Protein AF-A0A9D2UP34-F1 (afdb_monomer)

Structure (mmCIF, N/CA/C/O backbone):
data_AF-A0A9D2UP34-F1
#
_entry.id   AF-A0A9D2UP34-F1
#
loop_
_atom_site.group_PDB
_atom_site.id
_atom_site.type_symbol
_atom_site.label_atom_id
_atom_site.label_alt_id
_atom_site.label_comp_id
_atom_site.label_asym_id
_atom_site.label_entity_id
_atom_site.label_seq_id
_atom_site.pdbx_PDB_ins_code
_atom_site.Cartn_x
_atom_site.Cartn_y
_atom_site.Cartn_z
_atom_site.occupancy
_atom_site.B_iso_or_equiv
_atom_site.auth_seq_id
_atom_site.auth_comp_id
_atom_site.auth_asym_id
_atom_site.auth_atom_id
_atom_site.pdbx_PDB_model_num
ATOM 1 N N . MET A 1 1 ? -9.132 0.546 41.249 1.00 42.22 1 MET A N 1
ATOM 2 C CA . MET A 1 1 ? -8.861 1.446 40.111 1.00 42.22 1 MET A CA 1
ATOM 3 C C . MET A 1 1 ? -9.807 1.028 39.007 1.00 42.22 1 MET A C 1
ATOM 5 O O . MET A 1 1 ? -9.756 -0.131 38.625 1.00 42.22 1 MET A O 1
ATOM 9 N N . ALA A 1 2 ? -10.735 1.895 38.604 1.00 57.03 2 ALA A N 1
ATOM 10 C CA . ALA A 1 2 ? -11.550 1.627 37.426 1.00 57.03 2 ALA A CA 1
ATOM 11 C C . ALA A 1 2 ? -10.630 1.796 36.217 1.00 57.03 2 ALA A C 1
ATOM 13 O O . ALA A 1 2 ? -10.169 2.905 35.951 1.00 57.03 2 ALA A O 1
ATOM 14 N N . SER A 1 3 ? -10.272 0.690 35.572 1.00 69.38 3 SER A N 1
ATOM 15 C CA . SER A 1 3 ? -9.647 0.722 34.255 1.00 69.38 3 SER A CA 1
ATOM 16 C C . SER A 1 3 ? -10.589 1.496 33.341 1.00 69.38 3 SER A C 1
ATOM 18 O O . SER A 1 3 ? -11.777 1.179 33.297 1.00 69.38 3 SER A O 1
ATOM 20 N N . THR A 1 4 ? -10.105 2.539 32.676 1.00 77.94 4 THR A N 1
AT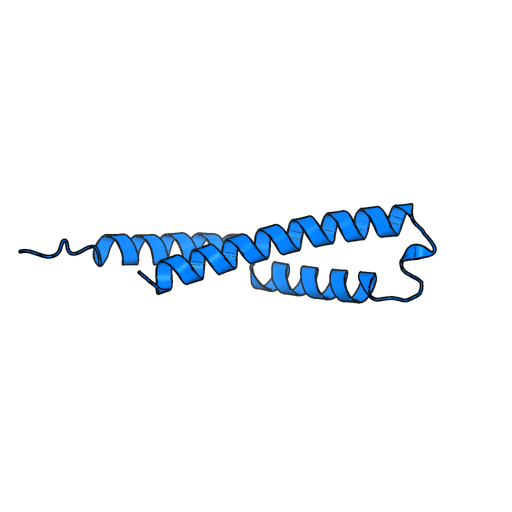OM 21 C CA . THR A 1 4 ? -10.911 3.238 31.675 1.00 77.94 4 THR A CA 1
ATOM 22 C C . THR A 1 4 ? -11.317 2.230 30.598 1.00 77.94 4 THR A C 1
ATOM 24 O O . THR A 1 4 ? -10.452 1.572 30.023 1.00 77.94 4 THR A O 1
ATOM 27 N N . ASP A 1 5 ? -12.620 2.069 30.372 1.00 82.44 5 ASP A N 1
ATOM 28 C CA . ASP A 1 5 ? -13.154 1.203 29.322 1.00 82.44 5 ASP A CA 1
ATOM 29 C C . ASP A 1 5 ? -13.161 1.979 28.000 1.00 82.44 5 ASP A C 1
ATOM 31 O O . ASP A 1 5 ? -13.939 2.916 27.841 1.00 82.44 5 ASP A O 1
ATOM 35 N N . TYR A 1 6 ? -12.260 1.612 27.085 1.00 84.50 6 TYR A N 1
ATOM 36 C CA . TYR A 1 6 ? -12.132 2.205 25.746 1.00 84.50 6 TYR A CA 1
ATOM 37 C C . TYR A 1 6 ? -12.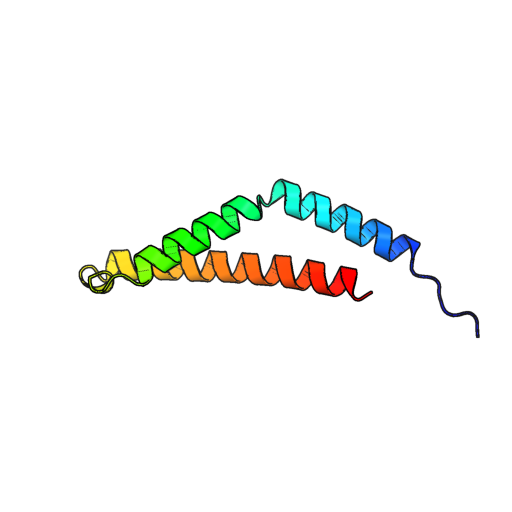787 1.352 24.650 1.00 84.50 6 TYR A C 1
ATOM 39 O O . TYR A 1 6 ? -12.591 1.605 23.459 1.00 84.50 6 TYR A O 1
ATOM 47 N N . SER A 1 7 ? -13.546 0.314 25.020 1.00 87.19 7 SER A N 1
ATOM 48 C CA . SER A 1 7 ? -14.076 -0.666 24.061 1.00 87.19 7 SER A CA 1
ATOM 49 C C . SER A 1 7 ? -14.968 -0.016 22.998 1.00 87.19 7 SER A C 1
ATOM 51 O O . SER A 1 7 ? -14.965 -0.427 21.837 1.00 87.19 7 SER A O 1
ATOM 53 N N . SER A 1 8 ? -15.708 1.030 23.377 1.00 87.94 8 SER A N 1
ATOM 54 C CA . SER A 1 8 ? -16.613 1.756 22.477 1.00 87.94 8 SER A CA 1
ATOM 55 C C . SER A 1 8 ? -15.848 2.614 21.464 1.00 87.94 8 SER A C 1
ATOM 57 O O . SER A 1 8 ? -16.174 2.636 20.277 1.00 87.94 8 SER A O 1
ATOM 59 N N . GLU A 1 9 ? -14.801 3.307 21.902 1.00 88.19 9 GLU A N 1
ATOM 60 C CA . GLU A 1 9 ? -13.923 4.115 21.059 1.00 88.19 9 GLU A CA 1
ATOM 61 C C . GLU A 1 9 ? -13.143 3.238 20.075 1.00 88.19 9 GLU A C 1
ATOM 63 O O . GLU A 1 9 ? -13.074 3.561 18.889 1.00 88.19 9 GLU A O 1
ATOM 68 N N . ILE A 1 10 ? -12.625 2.095 20.536 1.00 89.38 10 ILE A N 1
ATOM 69 C CA . ILE A 1 10 ? -11.921 1.124 19.687 1.00 89.38 10 ILE A CA 1
ATOM 70 C C . ILE A 1 10 ? -12.867 0.548 18.625 1.00 89.38 10 ILE A C 1
ATOM 72 O O . ILE A 1 10 ? -12.497 0.461 17.452 1.00 89.38 10 ILE A O 1
ATOM 76 N N . ALA A 1 11 ? -14.113 0.220 18.985 1.00 88.81 11 ALA A N 1
ATOM 77 C CA . ALA A 1 11 ? -15.111 -0.247 18.022 1.00 88.81 11 ALA A CA 1
ATOM 78 C C . ALA A 1 11 ? -15.414 0.804 16.933 1.00 88.81 11 ALA A C 1
ATOM 80 O O . ALA A 1 11 ? -15.473 0.468 15.747 1.00 88.81 11 ALA A O 1
ATOM 81 N N . ASN A 1 12 ? -15.532 2.082 17.309 1.00 89.62 12 ASN A N 1
ATOM 82 C CA . ASN A 1 12 ? -15.713 3.183 16.355 1.00 89.62 12 ASN A CA 1
ATOM 83 C C . ASN A 1 12 ? -14.488 3.374 15.441 1.00 89.62 12 ASN A C 1
ATOM 85 O O . ASN A 1 12 ? -14.637 3.616 14.237 1.00 89.62 12 ASN A O 1
ATOM 89 N N . LEU A 1 13 ? -13.272 3.230 15.982 1.00 89.06 13 LEU A N 1
ATOM 90 C CA . LEU A 1 13 ? -12.033 3.277 15.200 1.00 89.06 13 LEU A CA 1
ATOM 91 C C . LEU A 1 13 ? -11.964 2.132 14.183 1.00 89.06 13 LEU A C 1
ATOM 93 O O . LEU A 1 13 ? -11.658 2.393 13.019 1.00 89.06 13 LEU A O 1
ATOM 97 N N . ARG A 1 14 ? -12.323 0.899 14.572 1.00 90.38 14 ARG A N 1
ATOM 98 C CA . ARG A 1 14 ? -12.426 -0.251 13.651 1.00 90.38 14 ARG A CA 1
ATOM 99 C C . ARG A 1 14 ? -13.400 0.023 12.510 1.00 90.38 14 ARG A C 1
ATOM 101 O O . ARG A 1 14 ? -13.077 -0.242 11.354 1.00 90.38 14 ARG A O 1
ATOM 108 N N . GLN A 1 15 ? -14.572 0.583 12.810 1.00 90.69 15 GLN A N 1
ATOM 109 C CA . GLN A 1 15 ? -15.570 0.896 11.785 1.00 90.69 15 GLN A CA 1
ATOM 110 C C . GLN A 1 15 ? -15.079 1.974 10.810 1.00 90.69 15 GLN A C 1
ATOM 112 O O . GLN A 1 15 ? -15.222 1.821 9.598 1.00 90.69 15 GLN A O 1
ATOM 117 N N . THR A 1 16 ? -14.457 3.034 11.329 1.00 88.69 16 THR A N 1
ATOM 118 C CA . THR A 1 16 ? -13.879 4.105 10.503 1.00 88.69 16 THR A CA 1
ATOM 119 C C . THR A 1 16 ? -12.749 3.572 9.626 1.00 88.69 16 THR A C 1
ATOM 121 O O . THR A 1 16 ? -12.693 3.871 8.436 1.00 88.69 16 THR A O 1
ATOM 124 N N . TYR A 1 17 ? -11.872 2.741 10.192 1.00 89.50 17 TYR A N 1
ATOM 125 C CA . TYR A 1 17 ? -10.793 2.101 9.452 1.00 89.50 17 TYR A CA 1
ATOM 126 C C . TYR A 1 17 ? -11.319 1.206 8.331 1.00 89.50 17 TYR A C 1
ATOM 128 O O . TYR A 1 17 ? -10.841 1.306 7.205 1.00 89.50 17 TYR A O 1
ATOM 136 N N . LYS A 1 18 ? -12.354 0.402 8.596 1.00 86.50 18 LYS A N 1
ATOM 137 C CA . LYS A 1 18 ? -12.992 -0.423 7.568 1.00 86.50 18 LYS A CA 1
ATOM 138 C C . LYS A 1 18 ? -13.549 0.418 6.417 1.00 86.50 18 LYS A C 1
ATOM 140 O O . LYS A 1 18 ? -13.297 0.094 5.267 1.00 86.50 18 LYS A O 1
ATOM 145 N N . ALA A 1 19 ? -14.214 1.535 6.713 1.00 86.44 19 ALA A N 1
ATOM 146 C CA . ALA A 1 19 ? -14.688 2.448 5.673 1.00 86.44 19 ALA A CA 1
ATOM 147 C C . ALA A 1 19 ? -13.535 3.048 4.844 1.00 86.44 19 ALA A C 1
ATOM 149 O O . ALA A 1 19 ? -13.663 3.207 3.633 1.00 86.44 19 ALA A O 1
ATOM 150 N N . ILE A 1 20 ? -12.395 3.356 5.477 1.00 83.25 20 ILE A N 1
ATOM 151 C CA . ILE A 1 20 ? -11.190 3.807 4.767 1.00 83.25 20 ILE A CA 1
ATOM 152 C C . ILE A 1 20 ? -10.658 2.695 3.861 1.00 83.25 20 ILE A C 1
ATOM 154 O O . ILE A 1 20 ? -10.329 2.983 2.715 1.00 83.25 20 ILE A O 1
ATOM 158 N N . LEU A 1 21 ? -10.586 1.449 4.338 1.00 83.81 21 LEU A N 1
ATOM 159 C CA . LEU A 1 21 ? -10.139 0.309 3.533 1.00 83.81 21 LEU A CA 1
ATOM 160 C C . LEU A 1 21 ? -11.043 0.064 2.323 1.00 83.81 21 LEU A C 1
ATOM 162 O O . LEU A 1 21 ? -10.529 -0.090 1.218 1.00 83.81 21 LEU A O 1
ATOM 166 N N . ASP A 1 22 ? -12.360 0.096 2.528 1.00 81.56 22 ASP A N 1
ATOM 167 C CA . ASP A 1 22 ? -13.354 -0.126 1.474 1.00 81.56 22 ASP A CA 1
ATOM 168 C C . ASP A 1 22 ? -13.230 0.927 0.356 1.00 81.56 22 ASP A C 1
ATOM 170 O O . ASP A 1 22 ? -13.359 0.607 -0.822 1.00 81.56 22 ASP A O 1
ATOM 174 N N . VAL A 1 23 ? -12.941 2.188 0.705 1.00 82.38 23 VAL A N 1
AT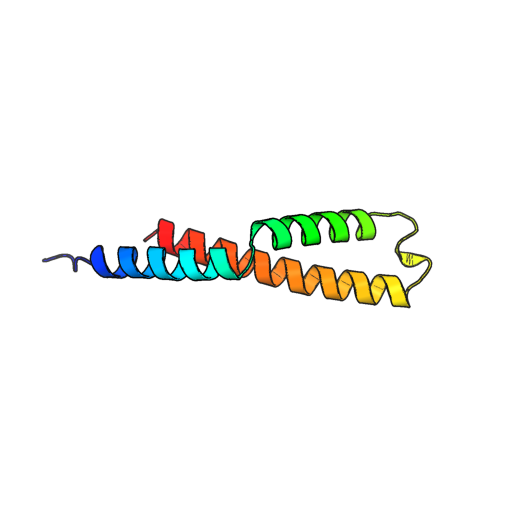OM 175 C CA . VAL A 1 23 ? -12.736 3.272 -0.277 1.00 82.38 23 VAL A CA 1
ATOM 176 C C . VAL A 1 23 ? -11.328 3.258 -0.879 1.00 82.38 23 VAL A C 1
ATOM 178 O O . VAL A 1 23 ? -11.142 3.689 -2.015 1.00 82.38 23 VAL A O 1
ATOM 181 N N . SER A 1 24 ? -10.329 2.791 -0.128 1.00 78.12 24 SER A N 1
ATOM 182 C CA . SER A 1 24 ? -8.926 2.773 -0.565 1.00 78.12 24 SER A CA 1
ATOM 183 C C . SER A 1 24 ? -8.591 1.601 -1.488 1.00 78.12 24 SER A C 1
ATOM 185 O O . SER A 1 24 ? -7.462 1.553 -1.968 1.00 78.12 24 SER A O 1
ATOM 187 N N . ASP A 1 25 ? -9.539 0.686 -1.718 1.00 85.75 25 ASP A N 1
ATOM 188 C CA . ASP A 1 25 ? -9.393 -0.497 -2.574 1.00 85.75 25 ASP A CA 1
ATOM 189 C C . ASP A 1 25 ? -8.087 -1.256 -2.278 1.00 85.75 25 ASP A C 1
ATOM 191 O O . ASP A 1 25 ? -7.168 -1.352 -3.093 1.00 85.75 25 ASP A O 1
ATOM 195 N N . LEU A 1 26 ? -7.967 -1.712 -1.025 1.00 87.06 26 LEU A N 1
ATOM 196 C CA . LEU A 1 26 ? -6.740 -2.315 -0.496 1.00 87.06 26 LEU A CA 1
ATOM 197 C C . LEU A 1 26 ? -6.279 -3.524 -1.322 1.00 87.06 26 LEU A C 1
ATOM 199 O O . LEU A 1 26 ? -5.076 -3.722 -1.489 1.00 87.06 26 LEU A O 1
ATOM 203 N N . ASP A 1 27 ? -7.220 -4.322 -1.819 1.00 88.12 27 ASP A N 1
ATOM 204 C CA . ASP A 1 27 ? -6.912 -5.511 -2.610 1.00 88.12 27 ASP A CA 1
ATOM 205 C C . ASP A 1 27 ? -6.334 -5.121 -3.974 1.00 88.12 27 ASP A C 1
ATOM 207 O O . ASP A 1 27 ? -5.265 -5.607 -4.336 1.00 88.12 27 ASP A O 1
ATOM 211 N N . ASN A 1 28 ? -6.919 -4.134 -4.660 1.00 90.38 28 ASN A N 1
ATOM 212 C CA . ASN A 1 28 ? -6.323 -3.590 -5.879 1.00 90.38 28 ASN A CA 1
ATOM 213 C C . ASN A 1 28 ? -4.948 -2.950 -5.613 1.00 90.38 28 ASN A C 1
ATOM 215 O O . ASN A 1 28 ? -4.007 -3.130 -6.382 1.00 90.38 28 ASN A O 1
ATOM 219 N N . LEU A 1 29 ? -4.770 -2.246 -4.487 1.00 92.88 29 LEU A N 1
ATOM 220 C CA . LEU A 1 29 ? -3.459 -1.702 -4.116 1.00 92.88 29 LEU A CA 1
ATOM 221 C C . LEU A 1 29 ? -2.405 -2.810 -3.944 1.00 92.88 29 LEU A C 1
ATOM 223 O O . LEU A 1 29 ? -1.250 -2.611 -4.329 1.00 92.88 29 LEU A O 1
ATOM 227 N N . ARG A 1 30 ? -2.783 -3.962 -3.377 1.00 93.00 30 ARG A N 1
ATOM 228 C CA . ARG A 1 30 ? -1.903 -5.135 -3.252 1.00 93.00 30 ARG A CA 1
ATOM 229 C C . ARG A 1 30 ? -1.559 -5.726 -4.612 1.00 93.00 30 ARG A C 1
ATOM 231 O O . ARG A 1 30 ? -0.380 -5.979 -4.859 1.00 93.00 30 ARG A O 1
ATOM 238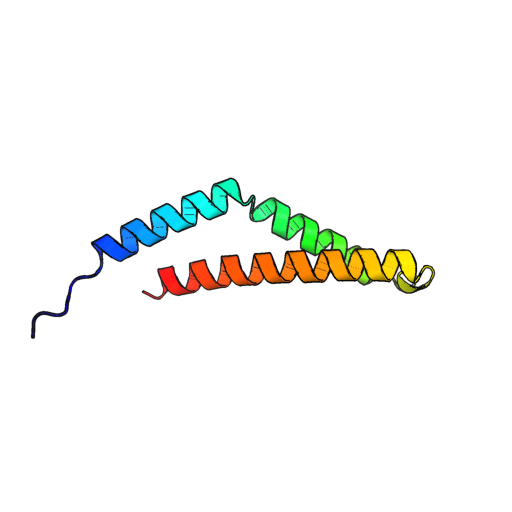 N N . ASP A 1 31 ? -2.549 -5.879 -5.482 1.00 95.25 31 ASP A N 1
ATOM 239 C CA . ASP A 1 31 ? -2.360 -6.404 -6.835 1.00 95.25 31 ASP A CA 1
ATOM 240 C C . ASP A 1 31 ? -1.433 -5.499 -7.657 1.00 95.25 31 ASP A C 1
ATOM 242 O O . ASP A 1 31 ? -0.459 -5.967 -8.245 1.00 95.25 31 ASP A O 1
ATOM 246 N N . GLU A 1 32 ? -1.645 -4.181 -7.613 1.00 94.38 32 GLU A N 1
ATOM 247 C CA . GLU A 1 32 ? -0.786 -3.218 -8.303 1.00 94.38 32 GLU A CA 1
ATOM 248 C C . GLU A 1 32 ? 0.655 -3.224 -7.765 1.00 94.38 32 GLU A C 1
ATOM 250 O O . GLU A 1 32 ? 1.608 -3.065 -8.530 1.00 94.38 32 GLU A O 1
ATOM 255 N N . VAL A 1 33 ? 0.850 -3.388 -6.451 1.00 96.06 33 VAL A N 1
ATOM 256 C CA . VAL A 1 33 ? 2.196 -3.532 -5.869 1.00 96.06 33 VAL A CA 1
ATOM 257 C C . VAL A 1 33 ? 2.854 -4.821 -6.351 1.00 96.06 33 VAL A C 1
ATOM 259 O O . VAL A 1 33 ? 4.039 -4.792 -6.691 1.00 96.06 33 VAL A O 1
ATOM 262 N N . ALA A 1 34 ? 2.118 -5.932 -6.393 1.00 95.81 34 ALA A N 1
ATOM 263 C CA . ALA A 1 34 ? 2.630 -7.211 -6.872 1.00 95.81 34 ALA A CA 1
ATOM 264 C C . ALA A 1 34 ? 3.050 -7.124 -8.347 1.00 95.81 34 ALA A C 1
ATOM 266 O O . ALA A 1 34 ? 4.182 -7.480 -8.675 1.00 95.81 34 ALA A O 1
ATOM 267 N N . GLU A 1 35 ? 2.202 -6.551 -9.202 1.00 95.31 35 GLU A N 1
ATOM 268 C CA . GLU A 1 35 ? 2.481 -6.357 -10.627 1.00 95.31 35 GLU A CA 1
ATOM 269 C C . GLU A 1 35 ? 3.723 -5.478 -10.849 1.00 95.31 35 GLU A C 1
ATOM 271 O O . GLU A 1 35 ? 4.634 -5.834 -11.597 1.00 95.31 35 GLU A O 1
ATOM 276 N N . LEU A 1 36 ? 3.811 -4.336 -10.158 1.00 95.12 36 LEU A N 1
ATOM 277 C CA . LEU A 1 36 ? 4.965 -3.439 -10.266 1.00 95.12 36 LEU A CA 1
ATOM 278 C C . LEU A 1 36 ? 6.249 -4.081 -9.722 1.00 95.12 36 LEU A C 1
ATOM 280 O O . LEU A 1 36 ? 7.334 -3.805 -10.235 1.00 95.12 36 LEU A O 1
ATOM 284 N N . THR A 1 37 ? 6.140 -4.933 -8.700 1.00 95.00 37 THR A N 1
ATOM 285 C CA . THR A 1 37 ? 7.277 -5.689 -8.155 1.00 95.00 37 THR A CA 1
ATOM 286 C C . THR A 1 37 ? 7.764 -6.733 -9.154 1.00 95.00 37 THR A C 1
ATOM 288 O O . THR A 1 37 ? 8.969 -6.858 -9.364 1.00 95.00 37 THR A O 1
ATOM 291 N N . GLU A 1 38 ? 6.849 -7.443 -9.814 1.00 95.25 38 GLU A N 1
ATOM 292 C CA . GLU A 1 38 ? 7.188 -8.395 -10.870 1.00 95.25 38 GLU A CA 1
ATOM 293 C C . GLU A 1 38 ? 7.890 -7.690 -12.038 1.00 95.25 38 GLU A C 1
ATOM 295 O O . GLU A 1 38 ? 8.974 -8.110 -12.447 1.00 95.25 38 GLU A O 1
ATOM 300 N N . GLN A 1 39 ? 7.358 -6.552 -12.497 1.00 92.62 39 GLN A N 1
ATOM 301 C CA . GLN A 1 39 ? 7.999 -5.731 -13.531 1.00 92.62 39 GLN A CA 1
ATOM 302 C C . GLN A 1 39 ? 9.409 -5.280 -13.120 1.00 92.62 39 GLN A C 1
ATOM 304 O O . GLN A 1 39 ? 10.349 -5.403 -13.907 1.00 92.62 39 GLN A O 1
ATOM 309 N N . ALA A 1 40 ? 9.573 -4.806 -11.881 1.00 93.12 40 ALA A N 1
ATOM 310 C CA . ALA A 1 40 ? 10.860 -4.366 -11.345 1.00 93.12 40 ALA A CA 1
ATOM 311 C C . ALA A 1 40 ? 11.866 -5.514 -11.133 1.00 93.12 40 ALA A C 1
ATOM 313 O O . ALA A 1 40 ? 13.069 -5.267 -11.053 1.00 93.12 40 ALA A O 1
ATOM 314 N N . SER A 1 41 ? 11.394 -6.764 -11.055 1.00 93.06 41 SER A N 1
ATOM 315 C CA . SER A 1 41 ? 12.242 -7.956 -10.927 1.00 93.06 41 SER A CA 1
ATOM 316 C C . SER A 1 41 ? 12.838 -8.434 -12.256 1.00 93.06 41 SER A C 1
ATOM 318 O O . SER A 1 41 ? 13.734 -9.282 -12.259 1.00 93.06 41 SER A O 1
ATOM 320 N N . SER A 1 42 ? 12.369 -7.890 -13.387 1.00 94.62 42 SER A N 1
ATOM 321 C CA . SER A 1 42 ? 12.872 -8.256 -14.709 1.00 94.62 42 SER A CA 1
ATOM 322 C C . SER A 1 42 ? 14.362 -7.903 -14.866 1.00 94.62 42 SER A C 1
ATOM 324 O O . SER A 1 42 ? 14.757 -6.771 -14.576 1.00 94.62 42 SER A O 1
ATOM 326 N N . PRO A 1 43 ? 15.204 -8.803 -15.413 1.00 92.19 43 PRO A N 1
ATOM 327 C CA . PRO A 1 43 ? 16.610 -8.508 -15.703 1.00 92.19 43 PRO A CA 1
ATOM 328 C C . PRO A 1 43 ? 16.812 -7.325 -16.659 1.00 92.19 43 PRO A C 1
ATOM 330 O O . PRO A 1 43 ? 17.829 -6.644 -16.582 1.00 92.19 43 PRO A O 1
ATOM 333 N N . THR A 1 44 ? 15.840 -7.079 -17.542 1.00 93.69 44 THR A N 1
ATOM 334 C CA . THR A 1 44 ? 15.856 -5.992 -18.534 1.00 93.69 44 THR A CA 1
ATOM 335 C C . THR A 1 44 ? 15.170 -4.726 -18.026 1.00 93.69 44 THR A C 1
ATOM 337 O O . THR A 1 44 ? 14.995 -3.774 -18.780 1.00 93.69 44 THR A O 1
ATOM 340 N N . PHE A 1 45 ? 14.730 -4.693 -16.762 1.00 94.25 45 PHE A N 1
ATOM 341 C CA . PHE A 1 45 ? 13.989 -3.557 -16.209 1.00 94.25 45 PHE A CA 1
ATOM 342 C C . PHE A 1 45 ? 14.765 -2.240 -16.335 1.00 94.25 45 PHE A C 1
ATOM 344 O O . PHE A 1 45 ? 14.172 -1.199 -16.590 1.00 94.25 45 PHE A O 1
ATOM 351 N N . TRP A 1 46 ? 16.092 -2.304 -16.216 1.00 93.44 46 TRP A N 1
ATOM 352 C CA . TRP A 1 46 ? 16.991 -1.152 -16.290 1.00 93.44 46 TRP A CA 1
ATOM 353 C C . TRP A 1 46 ? 17.490 -0.819 -17.704 1.00 93.44 46 TRP A C 1
ATOM 355 O O . TRP A 1 46 ? 18.270 0.122 -17.847 1.00 93.44 46 TRP A O 1
ATOM 365 N N . ASP A 1 47 ? 17.042 -1.539 -18.739 1.00 95.62 47 ASP A N 1
ATOM 366 C CA . ASP A 1 47 ? 17.419 -1.255 -20.134 1.00 95.62 47 ASP A CA 1
ATOM 367 C C . ASP A 1 47 ? 16.877 0.109 -20.604 1.00 95.62 47 ASP A C 1
ATOM 369 O O . ASP A 1 47 ? 17.486 0.763 -21.451 1.00 95.62 47 ASP A O 1
ATOM 373 N N . ASP A 1 48 ? 15.767 0.563 -20.010 1.00 95.19 48 ASP A N 1
ATOM 374 C CA . ASP A 1 48 ? 15.239 1.924 -20.126 1.00 95.19 48 ASP A CA 1
ATOM 375 C C . ASP A 1 48 ? 15.202 2.597 -18.737 1.00 95.19 48 ASP A C 1
ATOM 377 O O . ASP A 1 48 ? 14.223 2.445 -17.994 1.00 95.19 48 ASP A O 1
ATOM 381 N N . PRO A 1 49 ? 16.250 3.358 -18.367 1.00 92.75 49 PRO A N 1
ATOM 382 C CA . PRO A 1 49 ? 16.346 4.015 -17.066 1.00 92.75 49 PRO A CA 1
ATOM 383 C C . PRO A 1 49 ? 15.201 4.988 -16.751 1.00 92.75 49 PRO A C 1
ATOM 385 O O . PRO A 1 49 ? 14.807 5.092 -15.588 1.00 92.75 49 PRO A O 1
ATOM 388 N N . ASP A 1 50 ? 14.640 5.676 -17.752 1.00 95.06 50 ASP A N 1
ATOM 389 C CA . ASP A 1 50 ? 13.550 6.639 -17.543 1.00 95.06 50 ASP A CA 1
ATOM 390 C C . ASP A 1 50 ? 12.251 5.917 -17.162 1.00 95.06 50 ASP A C 1
ATOM 392 O O . ASP A 1 50 ? 11.523 6.341 -16.255 1.00 95.06 50 ASP A O 1
ATOM 396 N N . SER A 1 51 ? 11.955 4.806 -17.841 1.00 93.25 51 SER A N 1
ATOM 397 C CA . SER A 1 51 ? 10.815 3.946 -17.512 1.00 93.25 51 SER A CA 1
ATOM 398 C C . SER A 1 51 ? 11.026 3.227 -16.1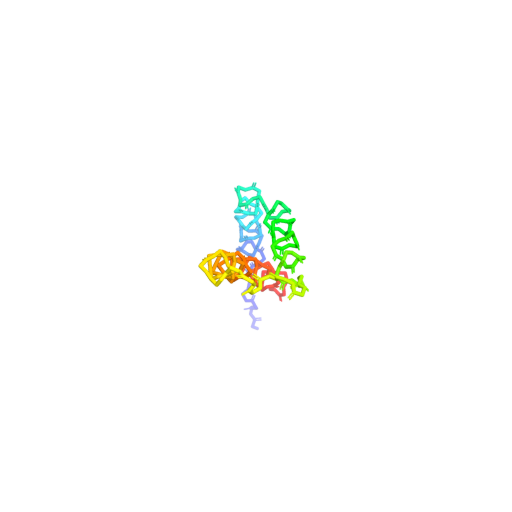75 1.00 93.25 51 SER A C 1
ATOM 400 O O . SER A 1 51 ? 10.125 3.230 -15.331 1.00 93.25 51 SER A O 1
ATOM 402 N N . ALA A 1 52 ? 12.232 2.709 -15.925 1.00 95.12 52 ALA A N 1
ATOM 403 C CA . ALA A 1 52 ? 12.601 2.054 -14.671 1.00 95.12 52 ALA A CA 1
ATOM 404 C C . ALA A 1 52 ? 12.432 2.982 -13.459 1.00 95.12 52 ALA A C 1
ATOM 406 O O . ALA A 1 52 ? 11.866 2.594 -12.429 1.00 95.12 52 ALA A O 1
ATOM 407 N N . GLN A 1 53 ? 12.871 4.240 -13.586 1.00 95.94 53 GLN A N 1
ATOM 408 C CA . GLN A 1 53 ? 12.742 5.244 -12.534 1.00 95.94 53 GLN A CA 1
ATOM 409 C C . GLN A 1 53 ? 11.271 5.551 -12.228 1.00 95.94 53 GLN A C 1
ATOM 411 O O . GLN A 1 53 ? 10.890 5.625 -11.057 1.00 95.94 53 GLN A O 1
ATOM 416 N N . LYS A 1 54 ? 10.422 5.693 -13.255 1.00 95.62 54 LYS A N 1
ATOM 417 C CA . LYS A 1 54 ? 8.980 5.941 -13.080 1.00 95.62 54 LYS A CA 1
ATOM 418 C C . LYS A 1 54 ? 8.285 4.773 -12.388 1.00 95.62 54 LYS A C 1
ATOM 420 O O . LYS A 1 54 ? 7.536 4.993 -11.434 1.00 95.62 54 LYS A O 1
ATOM 425 N N . THR A 1 55 ? 8.550 3.545 -12.831 1.00 94.44 55 THR A N 1
ATOM 426 C CA . THR A 1 55 ? 7.966 2.335 -12.237 1.00 94.44 55 THR A CA 1
ATOM 427 C C . THR A 1 55 ? 8.427 2.152 -10.793 1.00 94.44 55 THR A C 1
ATOM 429 O O . THR A 1 55 ? 7.595 1.915 -9.921 1.00 94.44 55 THR A O 1
ATOM 432 N N . SER A 1 56 ? 9.710 2.385 -10.498 1.00 94.06 56 SER A N 1
ATOM 433 C CA . SER A 1 56 ? 10.248 2.328 -9.130 1.00 94.06 56 SER A CA 1
ATOM 434 C C . SER A 1 56 ? 9.637 3.394 -8.213 1.00 94.06 56 SER A C 1
ATOM 436 O O . SER A 1 56 ? 9.285 3.105 -7.069 1.00 94.06 56 SER A O 1
ATOM 438 N N . ALA A 1 57 ? 9.454 4.623 -8.708 1.00 96.81 57 ALA A N 1
ATOM 439 C CA . ALA A 1 57 ? 8.799 5.689 -7.950 1.00 96.81 57 ALA A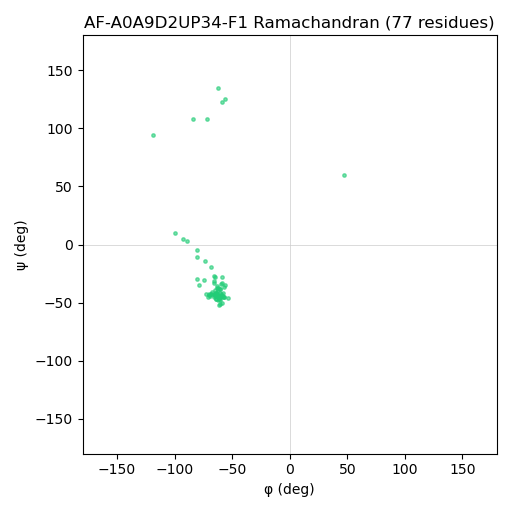 CA 1
ATOM 440 C C . ALA A 1 57 ? 7.326 5.356 -7.656 1.00 96.81 57 ALA A C 1
ATOM 442 O O . ALA A 1 57 ? 6.861 5.532 -6.527 1.00 96.81 57 ALA A O 1
ATOM 443 N N . LYS A 1 58 ? 6.602 4.824 -8.653 1.00 96.00 58 LYS A N 1
ATOM 444 C CA . LYS A 1 58 ? 5.216 4.360 -8.495 1.00 96.00 58 LYS A CA 1
ATOM 445 C C . LYS A 1 58 ? 5.130 3.213 -7.484 1.00 96.00 58 LYS A C 1
ATOM 447 O O . LYS A 1 58 ? 4.264 3.249 -6.611 1.00 96.00 58 LYS A O 1
ATOM 452 N N . LEU A 1 59 ? 6.042 2.244 -7.573 1.00 96.38 59 LEU A N 1
ATOM 453 C CA . LEU A 1 59 ? 6.125 1.104 -6.664 1.00 96.38 59 LEU A CA 1
ATOM 454 C C . LEU A 1 59 ? 6.357 1.560 -5.219 1.00 96.38 59 LEU A C 1
ATOM 456 O O . LEU A 1 59 ? 5.570 1.209 -4.345 1.00 96.38 59 LEU A O 1
ATOM 460 N N . SER A 1 60 ? 7.360 2.411 -4.976 1.00 96.56 60 SER A N 1
ATOM 461 C CA . SER A 1 60 ? 7.661 2.919 -3.630 1.00 96.56 60 SER A CA 1
ATOM 462 C C . SER A 1 60 ? 6.476 3.672 -3.021 1.00 96.56 60 SER A C 1
ATOM 464 O O . SER A 1 60 ? 6.142 3.466 -1.853 1.00 96.56 60 SER A O 1
ATOM 466 N N . HIS A 1 61 ? 5.796 4.509 -3.812 1.00 95.88 61 HIS A N 1
ATOM 467 C CA . HIS A 1 61 ? 4.618 5.232 -3.340 1.00 95.88 61 HIS A CA 1
ATOM 468 C C . HIS A 1 61 ? 3.492 4.284 -2.904 1.00 95.88 61 HIS A C 1
ATOM 470 O O . HIS A 1 61 ? 2.916 4.459 -1.830 1.00 95.88 61 HIS A O 1
ATOM 476 N N . LYS A 1 62 ? 3.190 3.266 -3.717 1.00 95.00 62 LYS A N 1
ATOM 477 C CA . LYS A 1 62 ? 2.116 2.305 -3.434 1.00 95.00 62 LYS A CA 1
ATOM 478 C C . LYS A 1 62 ? 2.451 1.383 -2.269 1.00 95.00 62 LYS A C 1
ATOM 480 O O . LYS A 1 62 ? 1.617 1.227 -1.382 1.00 95.00 62 LYS A O 1
ATOM 485 N N . GLN A 1 63 ? 3.681 0.875 -2.210 1.00 95.00 63 GLN A N 1
ATOM 486 C CA . GLN A 1 63 ? 4.177 0.096 -1.074 1.00 95.00 63 GLN A CA 1
ATOM 487 C C . GLN A 1 63 ? 4.075 0.886 0.236 1.00 95.00 63 GLN A C 1
ATOM 489 O O . GLN A 1 63 ? 3.566 0.370 1.226 1.00 95.00 63 GLN A O 1
ATOM 494 N N . GLY A 1 64 ? 4.472 2.163 0.235 1.00 95.88 64 GLY A N 1
ATOM 495 C CA . GLY A 1 64 ? 4.375 3.010 1.425 1.00 95.88 64 GLY A CA 1
ATOM 496 C C . GLY A 1 64 ? 2.935 3.300 1.861 1.00 95.88 64 GLY A C 1
ATOM 497 O O . GLY A 1 64 ? 2.676 3.473 3.052 1.00 95.88 64 GLY A O 1
ATOM 498 N N . THR A 1 65 ? 1.984 3.368 0.927 1.00 92.75 65 THR A N 1
ATOM 499 C CA . THR A 1 65 ? 0.554 3.484 1.258 1.00 92.75 65 THR A CA 1
ATOM 500 C C . THR A 1 65 ? 0.021 2.181 1.848 1.00 92.75 65 THR A C 1
ATOM 502 O O . THR A 1 65 ? -0.640 2.223 2.885 1.00 92.75 65 THR A O 1
ATOM 505 N N . LEU A 1 66 ? 0.362 1.038 1.247 1.00 93.50 66 LEU A N 1
ATOM 506 C CA . LEU A 1 66 ? -0.037 -0.285 1.726 1.00 93.50 66 LEU A CA 1
ATOM 507 C C . LEU A 1 66 ? 0.462 -0.534 3.157 1.00 93.50 66 LEU A C 1
ATOM 509 O O . LEU A 1 66 ? -0.339 -0.826 4.040 1.00 93.50 66 LEU A O 1
ATOM 513 N N . GLU A 1 67 ? 1.752 -0.300 3.415 1.00 93.50 67 GLU A N 1
ATOM 514 C CA . GLU A 1 67 ? 2.356 -0.480 4.742 1.00 93.50 67 GLU A CA 1
ATOM 515 C C . GLU A 1 67 ? 1.655 0.374 5.811 1.00 93.50 67 GLU A C 1
ATOM 517 O O . GLU A 1 67 ? 1.390 -0.082 6.925 1.00 93.50 67 GLU A O 1
ATOM 522 N N . LYS A 1 68 ? 1.310 1.627 5.484 1.00 91.38 68 LYS A N 1
ATOM 523 C CA . LYS A 1 68 ? 0.589 2.514 6.410 1.00 91.38 68 LYS A CA 1
ATOM 524 C C . LYS A 1 68 ? -0.800 1.985 6.738 1.00 91.38 68 LYS A C 1
ATOM 526 O O . LYS A 1 68 ? -1.188 2.037 7.905 1.00 91.38 68 LYS A O 1
ATOM 531 N N . LEU A 1 69 ? -1.538 1.514 5.732 1.00 90.38 69 LEU A N 1
ATOM 532 C CA . LEU A 1 69 ? -2.876 0.962 5.924 1.00 90.38 69 LEU A CA 1
ATOM 533 C C . LEU A 1 69 ? -2.813 -0.295 6.789 1.00 90.38 69 LEU A C 1
ATOM 535 O O . LEU A 1 69 ? -3.547 -0.377 7.770 1.00 90.38 69 LEU A O 1
ATOM 539 N N . GLU A 1 70 ? -1.901 -1.220 6.500 1.00 90.25 70 GLU A N 1
ATOM 540 C CA . GLU A 1 70 ? -1.734 -2.460 7.268 1.00 90.25 70 GLU A CA 1
ATOM 541 C C . GLU A 1 70 ? -1.318 -2.186 8.717 1.00 90.25 70 GLU A C 1
ATOM 543 O O . GLU A 1 70 ? -1.923 -2.712 9.654 1.00 90.25 70 GLU A O 1
ATOM 548 N N . LYS A 1 71 ? -0.358 -1.278 8.926 1.00 91.06 71 LYS A N 1
ATOM 549 C CA . LYS A 1 71 ? 0.081 -0.872 10.266 1.00 91.06 71 LYS A CA 1
ATOM 550 C C . LYS A 1 71 ? -1.032 -0.204 11.071 1.00 91.06 71 LYS A C 1
ATOM 552 O O . LYS A 1 71 ? -1.084 -0.352 12.291 1.00 91.06 71 LYS A O 1
ATOM 557 N N . PHE A 1 72 ? -1.898 0.572 10.421 1.00 89.06 72 PHE A N 1
ATOM 558 C CA . PHE A 1 72 ? -3.031 1.202 11.094 1.00 89.06 72 PHE A CA 1
ATOM 559 C C . PHE A 1 72 ? -4.052 0.157 11.556 1.00 89.06 72 PHE A C 1
ATOM 561 O O . PHE A 1 72 ? -4.520 0.246 12.688 1.00 89.06 72 PHE A O 1
ATOM 568 N N . GLY A 1 73 ? 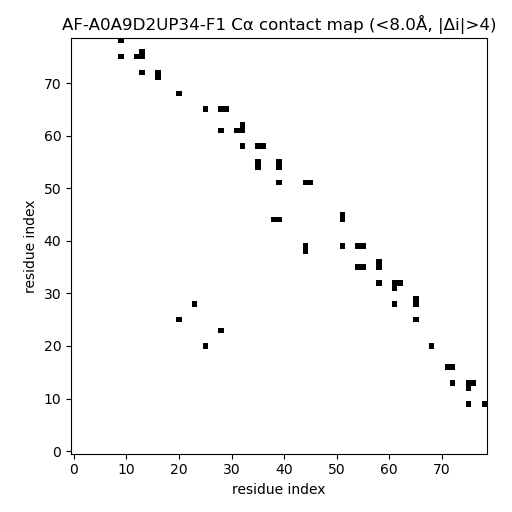-4.323 -0.858 10.729 1.00 87.00 73 GLY A N 1
ATOM 569 C CA . GLY A 1 73 ? -5.186 -1.985 11.087 1.00 87.00 73 GLY A CA 1
ATOM 570 C C . GLY A 1 73 ? -4.645 -2.781 12.266 1.00 87.00 73 GLY A C 1
ATOM 571 O O . GLY A 1 73 ? -5.331 -2.901 13.276 1.00 87.00 73 GLY A O 1
ATOM 572 N N . GLN A 1 74 ? -3.378 -3.204 12.198 1.00 90.19 74 GLN A N 1
ATOM 573 C CA . GLN A 1 74 ? -2.732 -3.936 13.295 1.00 90.19 74 GLN A CA 1
ATOM 574 C C . GLN A 1 74 ? -2.828 -3.193 14.629 1.00 90.19 74 GLN A C 1
ATOM 576 O O . GLN A 1 74 ? -3.222 -3.770 15.633 1.00 90.19 74 GLN A O 1
ATOM 581 N N . ARG A 1 75 ? -2.542 -1.885 14.646 1.00 89.62 75 ARG A N 1
ATOM 582 C CA . ARG A 1 75 ? -2.599 -1.092 15.885 1.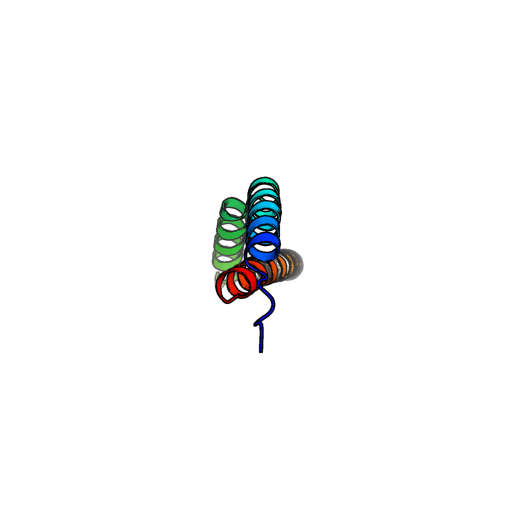00 89.62 75 ARG A CA 1
ATOM 583 C C . ARG A 1 75 ? -3.999 -0.970 16.480 1.00 89.62 75 ARG A C 1
ATOM 585 O O . ARG A 1 75 ? -4.109 -0.729 17.677 1.00 89.62 75 ARG A O 1
ATOM 592 N N . ILE A 1 76 ? -5.039 -1.040 15.653 1.00 87.00 76 ILE A N 1
ATOM 593 C CA . ILE A 1 76 ? -6.430 -1.034 16.115 1.00 87.00 76 ILE A CA 1
ATOM 594 C C . ILE A 1 76 ? -6.831 -2.419 16.629 1.00 87.00 76 ILE A C 1
ATOM 596 O O . ILE A 1 76 ? -7.620 -2.520 17.566 1.00 87.00 76 ILE A O 1
ATOM 600 N N . ASP A 1 77 ? -6.315 -3.485 16.027 1.00 84.81 77 ASP A N 1
ATOM 601 C CA . ASP A 1 77 ? -6.591 -4.856 16.458 1.00 84.81 77 ASP A CA 1
ATOM 602 C C . ASP A 1 77 ? -5.839 -5.230 17.745 1.00 84.81 77 ASP A C 1
ATOM 604 O O . ASP A 1 77 ? -6.379 -5.970 18.563 1.00 84.81 77 ASP A O 1
ATOM 608 N N . ASP A 1 78 ? -4.654 -4.654 17.963 1.00 87.31 78 ASP A N 1
ATOM 609 C CA . ASP A 1 78 ? -3.856 -4.801 19.189 1.00 87.31 78 ASP A CA 1
ATOM 610 C C . ASP A 1 78 ? -4.416 -4.013 20.397 1.00 87.31 78 ASP A C 1
ATOM 612 O O . ASP A 1 78 ? -3.964 -4.227 21.526 1.00 87.31 78 ASP A O 1
ATOM 616 N N . ALA A 1 79 ? -5.348 -3.077 20.165 1.00 79.94 79 ALA A N 1
ATOM 617 C CA . ALA A 1 79 ? -6.001 -2.250 21.188 1.00 79.94 79 ALA A CA 1
ATOM 618 C C . ALA A 1 79 ? -7.280 -2.905 21.736 1.00 79.94 79 ALA A C 1
ATOM 620 O O . ALA A 1 79 ? -7.452 -2.841 22.974 1.00 79.94 79 ALA A O 1
#

InterPro domains:
  IPR045853 Peptide chain release factor class I superfamily [SSF75620] (9-78)

Sequence (79 aa):
MASTDYSSEIANLRQTYKAILDVSDLDNLRDEVAELTEQASSPTFWDDPDSAQKTSAKLSHKQGTLEKLEKFGQRIDDA

Foldseek 3Di:
DPDPDCVVVLVVLLVVLVVVCVVVVLVVLVVLLVVLVVCLPDPCLCVPVVNNVVSVVVNVVSVVVNVVSVVSNVVSVVD

pLDDT: mean 89.54, std 8.33, range [42.22, 96.81]

Radius of gyration: 18.2 Å; Cα contacts (8 Å, |Δi|>4): 30; chains: 1; bounding box: 34×15×60 Å

Solvent-accessible surface area (backbone atoms only — not comparable to full-atom values): 4547 Å² total; per-residue (Å²): 131,84,75,84,82,54,66,67,59,50,50,52,50,52,53,54,49,49,56,49,42,70,73,62,41,56,66,60,52,50,50,53,39,51,54,45,48,55,53,64,66,40,91,65,35,67,78,43,58,73,62,34,51,51,51,50,54,53,35,54,54,47,48,56,50,51,53,50,53,54,53,52,51,50,58,59,72,76,102

Secondary structure (DSSP, 8-state):
------HHHHHHHHHHHHHHHHHHTHHHHHHHHHHHHHHHTSTTGGGSHHHHHHHHHHHHHHHHHHHHHHHHHHHHH--

Organism: Brevibacterium epidermidis (NCBI:txi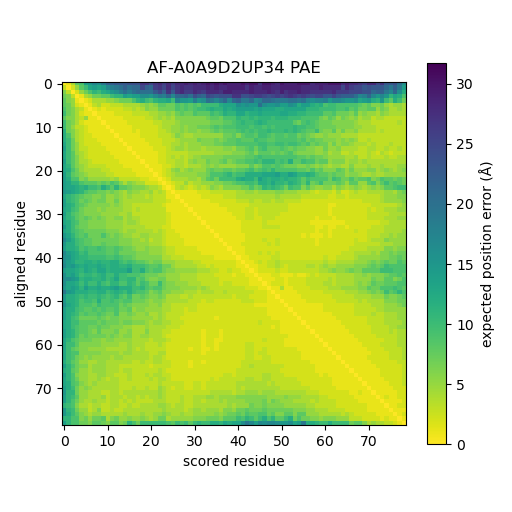d1698)

Mean predicted aligned error: 5.62 Å

Nearest PDB structures (foldseek):
  1mi6-assembly1_A  TM=8.895E-01  e=1.706E-01  Escherichia coli K-12
  5czp-assembly2_QY  TM=8.658E-01  e=1.607E-01  Escherichia coli K-12
  5mdw-assembly1_7  TM=9.276E-01  e=3.714E-01  Escherichia coli
  7oj0-assembly1_8  TM=9.264E-01  e=4.445E-01  Escherichia coli K-12
  6cnn-assembly1_A  TM=6.314E-01  e=1.658E+00  Homo sapiens